Protein AF-A0A919ZEB9-F1 (afdb_monomer)

Radius of gyration: 13.81 Å; Cα contacts (8 Å, |Δi|>4): 69; chains: 1; bounding box: 31×18×38 Å

Structure (mmCIF, N/CA/C/O backbone):
data_AF-A0A919ZEB9-F1
#
_entry.id   AF-A0A919ZEB9-F1
#
loop_
_atom_site.group_PDB
_atom_site.id
_atom_site.type_symbol
_atom_site.label_atom_id
_atom_site.label_alt_id
_atom_site.label_comp_id
_atom_site.label_asym_id
_atom_site.label_entity_id
_atom_site.label_seq_id
_atom_site.pdbx_PDB_ins_code
_atom_site.Cartn_x
_atom_site.Cartn_y
_atom_site.Cartn_z
_atom_site.occupancy
_atom_site.B_iso_or_equiv
_atom_site.auth_seq_id
_atom_site.auth_comp_id
_atom_site.auth_asym_id
_atom_site.auth_atom_id
_atom_site.pdbx_PDB_model_num
ATOM 1 N N . MET A 1 1 ? -8.626 12.108 11.636 1.00 48.25 1 MET A N 1
ATOM 2 C CA . MET A 1 1 ? -8.790 11.026 10.642 1.00 48.25 1 MET A CA 1
ATOM 3 C C . MET A 1 1 ? -7.586 11.003 9.699 1.00 48.25 1 MET A C 1
ATOM 5 O O . MET A 1 1 ? -7.474 11.859 8.831 1.00 48.25 1 MET A O 1
ATOM 9 N N . LYS A 1 2 ? -6.607 10.117 9.927 1.00 50.75 2 LYS A N 1
ATOM 10 C CA . LYS A 1 2 ? -5.457 9.986 9.015 1.00 50.75 2 LYS A CA 1
ATOM 11 C C . LYS A 1 2 ? -5.975 9.415 7.698 1.00 50.75 2 LYS A C 1
ATOM 13 O O . LYS A 1 2 ? -6.548 8.331 7.678 1.00 50.75 2 LYS A O 1
ATOM 18 N N . GLU A 1 3 ? -5.810 10.153 6.610 1.00 59.84 3 GLU A N 1
ATOM 19 C CA . GLU A 1 3 ? -6.189 9.708 5.273 1.00 59.84 3 GLU A CA 1
ATOM 20 C C . GLU A 1 3 ? -5.248 8.573 4.850 1.00 59.84 3 GLU A C 1
ATOM 22 O O . GLU A 1 3 ? -4.244 8.784 4.174 1.00 59.84 3 GLU A O 1
ATOM 27 N N . TYR A 1 4 ? -5.554 7.336 5.243 1.00 63.00 4 TYR A N 1
ATOM 28 C CA . TYR A 1 4 ? -4.801 6.147 4.823 1.00 63.00 4 TYR A CA 1
ATOM 29 C C . TYR A 1 4 ? -4.974 5.823 3.329 1.00 63.00 4 TYR A C 1
ATOM 31 O O . TYR A 1 4 ? -4.606 4.733 2.895 1.00 63.00 4 TYR A O 1
ATOM 39 N N . HIS A 1 5 ? -5.481 6.767 2.534 1.00 67.06 5 HIS A N 1
ATOM 40 C CA . HIS A 1 5 ? -5.853 6.635 1.131 1.00 67.06 5 HIS A CA 1
ATOM 41 C C . HIS A 1 5 ? -4.642 6.691 0.188 1.00 67.06 5 HIS A C 1
ATOM 43 O O . HIS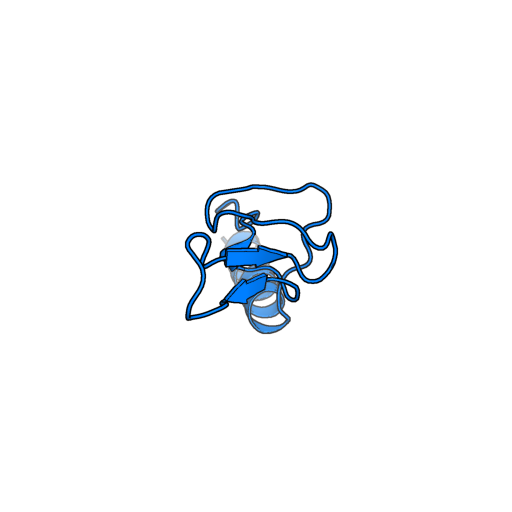 A 1 5 ? -4.657 7.380 -0.825 1.00 67.06 5 HIS A O 1
ATOM 49 N N . CYS A 1 6 ? -3.561 5.998 0.535 1.00 75.44 6 CYS A N 1
ATOM 50 C CA . CYS A 1 6 ? -2.323 5.983 -0.235 1.00 75.44 6 CYS A CA 1
ATOM 51 C C . CYS A 1 6 ? -2.171 4.660 -0.983 1.00 75.44 6 CYS A C 1
ATOM 53 O O . CYS A 1 6 ? -2.422 3.583 -0.445 1.00 75.44 6 CYS A O 1
ATOM 55 N N . CYS A 1 7 ? -1.674 4.712 -2.215 1.00 80.44 7 CYS A N 1
ATOM 56 C CA . CYS A 1 7 ? -1.448 3.519 -3.024 1.00 80.44 7 CYS A CA 1
ATOM 57 C C . CYS A 1 7 ? -0.504 2.524 -2.326 1.00 80.44 7 CYS A C 1
ATOM 59 O O . CYS A 1 7 ? -0.681 1.323 -2.478 1.00 80.44 7 CYS A O 1
ATOM 61 N N . ALA A 1 8 ? 0.426 3.000 -1.489 1.00 79.06 8 ALA A N 1
ATOM 62 C CA . ALA A 1 8 ? 1.327 2.158 -0.693 1.00 79.06 8 ALA A CA 1
ATOM 63 C C . ALA A 1 8 ? 0.620 1.199 0.286 1.00 79.06 8 ALA A C 1
ATOM 65 O O . ALA A 1 8 ? 1.155 0.138 0.607 1.00 79.06 8 ALA A O 1
ATOM 66 N N . THR A 1 9 ? -0.565 1.564 0.786 1.00 82.94 9 THR A N 1
ATOM 67 C CA . THR A 1 9 ? -1.350 0.739 1.723 1.00 82.94 9 THR A CA 1
ATOM 68 C C . THR A 1 9 ? -2.330 -0.192 1.003 1.00 82.94 9 THR A C 1
ATOM 70 O O . THR A 1 9 ? -3.022 -0.984 1.652 1.00 82.94 9 THR A O 1
ATOM 73 N N . CYS A 1 10 ? -2.369 -0.128 -0.332 1.00 84.69 10 CYS A N 1
ATOM 74 C CA . CYS A 1 10 ? -3.247 -0.925 -1.173 1.00 84.69 10 CYS A CA 1
ATOM 75 C C . CYS A 1 10 ? -2.754 -2.375 -1.298 1.00 84.69 10 CYS A C 1
ATOM 77 O O . CYS A 1 10 ? -1.549 -2.638 -1.360 1.00 84.69 10 CYS A O 1
ATOM 79 N N . VAL A 1 11 ? -3.684 -3.329 -1.385 1.00 87.44 11 VAL A N 1
ATOM 80 C CA . VAL A 1 11 ? -3.376 -4.752 -1.639 1.00 87.44 11 VAL A CA 1
ATOM 81 C C . VAL A 1 11 ? -2.662 -4.968 -2.976 1.00 87.44 11 VAL A C 1
ATOM 83 O O . VAL A 1 11 ? -1.784 -5.818 -3.057 1.00 87.44 11 VAL A O 1
ATOM 86 N N . TYR A 1 12 ? -2.986 -4.156 -3.987 1.00 86.94 12 TYR A N 1
ATOM 87 C CA . TYR A 1 12 ? -2.476 -4.269 -5.359 1.00 86.94 12 TYR A CA 1
ATOM 88 C C . TYR A 1 12 ? -1.138 -3.554 -5.592 1.00 86.94 12 TYR A C 1
ATOM 90 O O . TYR A 1 12 ? -0.698 -3.424 -6.731 1.00 86.94 12 TYR A O 1
ATOM 98 N N . TYR A 1 13 ? -0.523 -3.007 -4.545 1.00 85.94 13 TYR A N 1
ATOM 99 C CA . TYR A 1 13 ? 0.743 -2.298 -4.670 1.00 85.94 13 TYR A CA 1
ATOM 100 C C . TYR A 1 13 ? 1.905 -3.278 -4.807 1.00 85.94 13 TYR A C 1
ATOM 102 O O . TYR A 1 13 ? 2.196 -4.042 -3.881 1.00 85.94 13 TYR A O 1
ATOM 110 N N . GLU A 1 14 ? 2.589 -3.212 -5.944 1.00 86.88 14 GLU A N 1
ATOM 111 C CA . GLU A 1 14 ? 3.715 -4.073 -6.279 1.00 86.88 14 GLU A CA 1
ATOM 112 C C . GLU A 1 14 ? 4.998 -3.258 -6.434 1.00 86.88 14 GLU A C 1
ATOM 114 O O . GLU A 1 14 ? 5.013 -2.169 -7.015 1.00 86.88 14 GLU A O 1
ATOM 119 N N . ILE A 1 15 ? 6.103 -3.807 -5.926 1.00 86.75 15 ILE A N 1
ATOM 120 C CA . ILE A 1 15 ? 7.429 -3.206 -6.067 1.00 86.75 15 ILE A CA 1
ATOM 121 C C . ILE A 1 15 ? 8.231 -4.051 -7.047 1.00 86.75 15 ILE A C 1
ATOM 123 O O . ILE A 1 15 ? 8.606 -5.180 -6.730 1.00 86.75 15 ILE A O 1
ATOM 127 N N . ARG A 1 16 ? 8.527 -3.495 -8.222 1.00 87.12 16 ARG A N 1
ATOM 128 C CA . ARG A 1 16 ? 9.393 -4.137 -9.215 1.00 87.12 16 ARG A CA 1
ATOM 129 C C . ARG A 1 16 ? 10.816 -3.613 -9.070 1.00 87.12 16 ARG A C 1
ATOM 131 O O . ARG A 1 16 ? 11.049 -2.414 -8.941 1.00 87.12 16 ARG A O 1
ATOM 138 N N . ARG A 1 17 ? 11.787 -4.524 -9.035 1.00 82.19 17 ARG A N 1
ATOM 139 C CA . ARG A 1 17 ? 13.219 -4.196 -8.980 1.00 82.19 17 ARG A CA 1
ATOM 140 C C . ARG A 1 17 ? 13.821 -4.456 -10.361 1.00 82.19 17 ARG A C 1
AT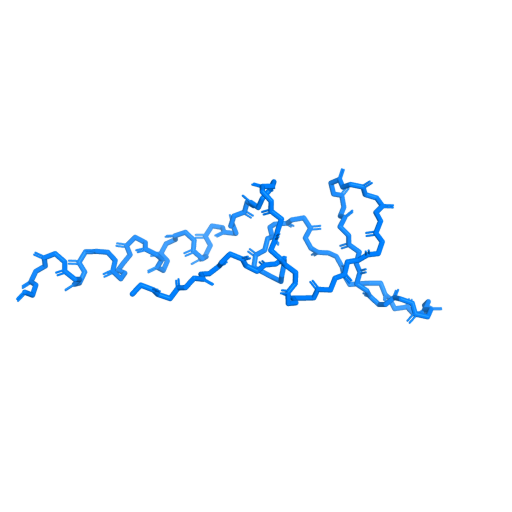OM 142 O O . ARG A 1 17 ? 13.511 -5.477 -10.960 1.00 82.19 17 ARG A O 1
ATOM 149 N N . GLY A 1 18 ? 14.661 -3.542 -10.847 1.00 83.06 18 GLY A N 1
ATOM 150 C CA . GLY A 1 18 ? 15.321 -3.653 -12.158 1.00 83.06 18 GLY A CA 1
ATOM 151 C C . GLY A 1 18 ? 14.754 -2.751 -13.261 1.00 83.06 18 GLY A C 1
ATOM 152 O O . GLY A 1 18 ? 15.307 -2.717 -14.352 1.00 83.06 18 GLY A O 1
ATOM 153 N N . THR A 1 19 ? 13.697 -1.987 -12.981 1.00 76.50 19 THR A N 1
ATOM 154 C CA . THR A 1 19 ? 13.099 -1.000 -13.896 1.00 76.50 19 THR A CA 1
ATOM 155 C C . THR A 1 19 ? 13.250 0.420 -13.348 1.00 76.50 19 THR A C 1
ATOM 157 O O . THR A 1 19 ? 13.387 0.610 -12.136 1.00 76.50 19 THR A O 1
ATOM 160 N N . ALA A 1 20 ? 13.223 1.429 -14.230 1.00 80.25 20 ALA A N 1
ATOM 161 C CA . ALA A 1 20 ? 13.283 2.844 -13.838 1.00 80.25 20 ALA A CA 1
ATOM 162 C C . ALA A 1 20 ? 12.157 3.206 -12.851 1.00 80.25 20 ALA A C 1
ATOM 164 O O . ALA A 1 20 ? 12.377 3.893 -11.851 1.00 80.25 20 ALA A O 1
ATOM 165 N N . GLU A 1 21 ? 10.966 2.658 -13.082 1.00 80.31 21 GLU A N 1
ATOM 166 C CA . GLU A 1 21 ? 9.820 2.769 -12.189 1.00 80.31 21 GLU A CA 1
ATOM 167 C C . GLU A 1 21 ? 9.742 1.544 -11.282 1.00 80.31 21 GLU A C 1
ATOM 169 O O . GLU A 1 21 ? 9.504 0.421 -11.727 1.00 80.31 21 GLU A O 1
ATOM 174 N N . ARG A 1 22 ? 9.956 1.768 -9.982 1.00 83.31 22 ARG A N 1
ATOM 175 C CA . ARG A 1 22 ? 9.987 0.695 -8.977 1.00 83.31 22 ARG A CA 1
ATOM 176 C C . ARG A 1 22 ? 8.613 0.313 -8.447 1.00 83.31 22 ARG A C 1
ATOM 178 O O . ARG A 1 22 ? 8.496 -0.666 -7.722 1.00 83.31 22 ARG A O 1
ATOM 185 N N . PHE A 1 23 ? 7.590 1.102 -8.741 1.00 86.94 23 PHE A N 1
ATOM 186 C CA . PHE A 1 23 ? 6.283 1.015 -8.107 1.00 86.94 23 PHE A CA 1
ATOM 187 C C . PHE A 1 23 ? 5.222 0.830 -9.175 1.00 86.94 23 PHE A C 1
ATOM 189 O O . PHE A 1 23 ? 5.120 1.638 -10.096 1.00 86.94 23 PHE A O 1
ATOM 196 N N . PHE A 1 24 ? 4.427 -0.220 -9.041 1.00 88.19 24 PHE A N 1
ATOM 197 C CA . PHE A 1 24 ? 3.413 -0.585 -10.015 1.00 88.19 24 PHE A CA 1
ATOM 198 C C . PHE A 1 24 ? 2.105 -0.936 -9.314 1.00 88.19 24 PHE A C 1
ATOM 200 O O . PHE A 1 24 ? 2.092 -1.446 -8.192 1.00 88.19 24 PHE A O 1
ATOM 207 N N . CYS A 1 25 ? 0.994 -0.626 -9.970 1.00 86.56 25 CYS A N 1
ATOM 208 C CA . CYS A 1 25 ? -0.324 -1.050 -9.527 1.00 86.56 25 CYS A CA 1
ATOM 209 C C . CYS A 1 25 ? -0.695 -2.331 -10.273 1.00 86.56 25 CYS A C 1
ATOM 211 O O . CYS A 1 25 ? -0.951 -2.269 -11.472 1.00 86.56 25 CYS A O 1
ATOM 213 N N . GLY A 1 26 ? -0.779 -3.466 -9.580 1.00 83.00 26 GLY A N 1
ATOM 214 C CA . GLY A 1 26 ? -1.174 -4.740 -10.190 1.00 83.00 26 GLY A CA 1
ATOM 215 C C . GLY A 1 26 ? -2.601 -4.742 -10.743 1.00 83.00 26 GLY A C 1
ATOM 216 O O . GLY A 1 26 ? -2.903 -5.472 -11.678 1.00 83.00 26 GLY A O 1
ATOM 217 N N . ARG A 1 27 ? -3.478 -3.877 -10.213 1.00 84.25 27 ARG A N 1
ATOM 218 C CA . ARG A 1 27 ? -4.862 -3.735 -10.689 1.00 84.25 27 ARG A CA 1
ATOM 219 C C . ARG A 1 27 ? -4.955 -3.005 -12.025 1.00 84.25 27 ARG A C 1
ATOM 221 O O . ARG A 1 27 ? -5.717 -3.417 -12.887 1.00 84.25 27 ARG A O 1
ATOM 228 N N . LEU A 1 28 ? -4.242 -1.886 -12.156 1.00 83.12 28 LEU A N 1
ATOM 229 C CA . LEU A 1 28 ? -4.320 -1.032 -13.343 1.00 83.12 28 LEU A CA 1
ATOM 230 C C . LEU A 1 28 ? -3.235 -1.371 -14.375 1.00 83.12 28 LEU A C 1
ATOM 232 O O . LEU A 1 28 ? -3.402 -1.063 -15.544 1.00 83.12 28 LEU A O 1
ATOM 236 N N . GLY A 1 29 ? -2.129 -1.994 -13.960 1.00 84.62 29 GLY A N 1
ATOM 237 C CA . GLY A 1 29 ? -1.007 -2.310 -14.842 1.00 84.62 29 GLY A CA 1
ATOM 238 C C . GLY A 1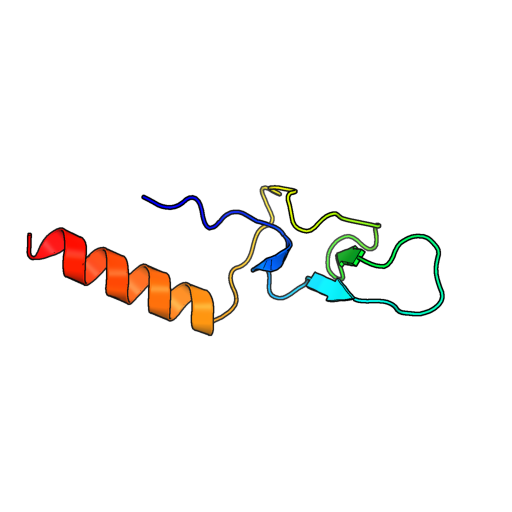 29 ? -0.164 -1.094 -15.237 1.00 84.62 29 GLY A C 1
ATOM 239 O O . GLY A 1 29 ? 0.484 -1.131 -16.276 1.00 84.62 29 GLY A O 1
ATOM 240 N N . TYR A 1 30 ? -0.150 -0.032 -14.423 1.00 85.12 30 TYR A N 1
ATOM 241 C CA . TYR A 1 30 ? 0.674 1.162 -14.657 1.00 85.12 30 TYR A CA 1
ATOM 242 C C . TYR A 1 30 ? 1.616 1.443 -13.492 1.00 85.12 30 TYR A C 1
ATOM 244 O O . TYR A 1 30 ? 1.358 1.059 -12.341 1.00 85.12 30 TYR A O 1
ATOM 252 N N . ALA A 1 31 ? 2.682 2.182 -13.795 1.00 85.38 31 ALA A N 1
ATOM 253 C CA . ALA A 1 31 ? 3.557 2.738 -12.786 1.00 85.38 31 ALA A CA 1
ATOM 254 C C . ALA A 1 31 ? 2.778 3.701 -11.886 1.00 85.38 31 ALA A C 1
ATOM 256 O O . ALA A 1 31 ? 2.055 4.586 -12.345 1.00 85.38 31 ALA A O 1
ATOM 257 N N . THR A 1 32 ? 2.914 3.508 -10.582 1.00 84.81 32 THR A N 1
ATOM 258 C CA . THR A 1 32 ? 2.233 4.312 -9.566 1.00 84.81 32 THR A CA 1
ATOM 259 C C . THR A 1 32 ? 3.253 4.915 -8.612 1.00 84.81 32 THR A C 1
ATOM 261 O O . THR A 1 32 ? 4.442 4.620 -8.685 1.00 84.81 32 THR A O 1
ATOM 264 N N . ARG A 1 33 ? 2.823 5.783 -7.702 1.00 83.50 33 ARG A N 1
ATOM 265 C CA . ARG A 1 33 ? 3.670 6.284 -6.618 1.00 83.50 33 ARG A CA 1
ATOM 266 C C . ARG A 1 33 ? 3.008 5.996 -5.274 1.00 83.50 33 ARG A C 1
ATOM 268 O O . ARG A 1 33 ? 1.783 6.042 -5.175 1.00 83.50 33 ARG A O 1
ATOM 275 N N . PRO A 1 34 ? 3.795 5.737 -4.218 1.00 80.38 34 PRO A N 1
ATOM 276 C CA . PRO A 1 34 ? 3.263 5.448 -2.887 1.00 80.38 34 PRO A CA 1
ATOM 277 C C . PRO A 1 34 ? 2.378 6.576 -2.339 1.00 80.38 34 PRO A C 1
ATOM 279 O O . PRO A 1 34 ? 1.450 6.300 -1.584 1.00 80.38 34 PRO A O 1
ATOM 282 N N . SER A 1 35 ? 2.635 7.818 -2.758 1.00 80.62 35 SER A N 1
ATOM 283 C CA . SER A 1 35 ? 1.891 9.017 -2.359 1.00 80.62 35 SER A CA 1
ATOM 284 C C . SER A 1 35 ? 0.602 9.256 -3.152 1.00 80.62 35 SER A C 1
ATOM 286 O O . SER A 1 35 ? -0.111 10.215 -2.866 1.00 80.62 35 SER A O 1
ATOM 288 N N . TYR A 1 36 ? 0.313 8.457 -4.184 1.00 81.94 36 TYR A N 1
ATOM 289 C CA . TYR A 1 36 ? -0.886 8.657 -4.996 1.00 81.94 36 TYR A CA 1
ATOM 290 C C . TYR A 1 36 ? -2.120 8.141 -4.268 1.00 81.94 36 TYR A C 1
ATOM 292 O O . TYR A 1 36 ? -2.076 7.101 -3.611 1.00 81.94 36 TYR A O 1
ATOM 300 N N . ARG A 1 37 ? -3.226 8.865 -4.427 1.00 77.50 37 ARG A N 1
ATOM 301 C CA . ARG A 1 37 ? -4.533 8.4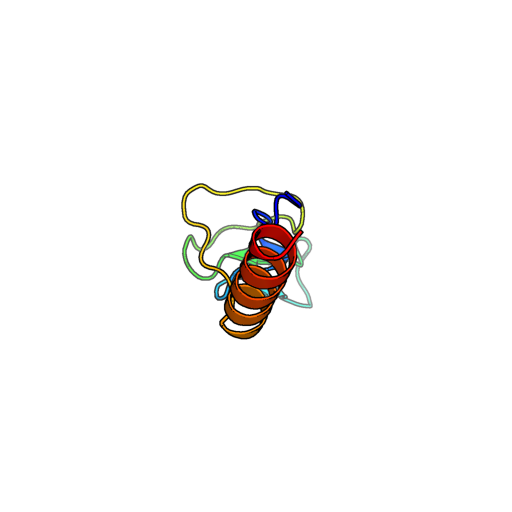91 -3.894 1.00 77.50 37 ARG A CA 1
ATOM 302 C C . ARG A 1 37 ? -5.419 8.142 -5.074 1.00 77.50 37 ARG A C 1
ATOM 304 O O . ARG A 1 37 ? -5.795 9.019 -5.842 1.00 77.50 37 ARG A O 1
ATOM 311 N N . PHE A 1 38 ? -5.678 6.856 -5.253 1.00 74.56 38 PHE A N 1
ATOM 312 C CA . PHE A 1 38 ? -6.593 6.388 -6.284 1.00 74.56 38 PHE A CA 1
ATOM 313 C C . PHE A 1 38 ? -7.956 6.144 -5.667 1.00 74.56 38 PHE A C 1
ATOM 315 O O . PHE A 1 38 ? -8.032 5.644 -4.551 1.00 74.56 38 PHE A O 1
ATOM 322 N N . ASP A 1 39 ? -9.014 6.422 -6.420 1.00 74.94 39 ASP A N 1
ATOM 323 C CA . ASP A 1 39 ? -10.381 6.069 -6.027 1.00 74.94 39 ASP A CA 1
ATOM 324 C C . ASP A 1 39 ? -10.546 4.547 -5.861 1.00 74.94 39 ASP A C 1
ATOM 326 O O . ASP A 1 39 ? -11.189 4.052 -4.945 1.00 74.94 39 ASP A O 1
ATOM 330 N N . CYS A 1 40 ? -9.820 3.772 -6.672 1.00 78.56 40 CYS A N 1
ATOM 331 C CA . CYS A 1 40 ? -9.830 2.313 -6.639 1.00 78.56 40 CYS A CA 1
ATOM 332 C C . CYS A 1 40 ? -9.044 1.690 -5.459 1.00 78.56 40 CYS A C 1
ATOM 334 O O . CYS A 1 40 ? -8.636 0.523 -5.543 1.00 78.56 40 CYS A O 1
ATOM 336 N N . TRP A 1 41 ? -8.760 2.458 -4.404 1.00 81.31 41 TRP A N 1
ATOM 337 C CA . TRP A 1 41 ? -7.944 2.036 -3.268 1.00 81.31 41 TRP A CA 1
ATOM 338 C C . TRP A 1 41 ? -8.621 0.919 -2.470 1.00 81.31 41 TRP A C 1
ATOM 340 O O . TRP A 1 41 ? -9.795 0.975 -2.121 1.00 81.31 41 TRP A O 1
ATOM 350 N N . THR A 1 42 ? -7.862 -0.137 -2.183 1.00 83.75 42 THR A N 1
ATOM 351 C CA . THR A 1 42 ? -8.341 -1.283 -1.408 1.00 83.75 42 THR A CA 1
ATOM 352 C C . THR A 1 42 ? -7.327 -1.573 -0.306 1.00 83.75 42 THR A C 1
ATOM 354 O O . THR A 1 42 ? -6.252 -2.104 -0.611 1.00 83.75 42 THR A O 1
ATOM 357 N N . PRO A 1 43 ? -7.609 -1.198 0.957 1.00 83.69 43 PRO A N 1
ATOM 358 C CA . PRO A 1 43 ? -6.664 -1.378 2.050 1.00 83.69 43 PRO A CA 1
ATOM 359 C C . PRO A 1 43 ? -6.350 -2.854 2.265 1.00 83.69 43 PRO A C 1
ATOM 361 O O . PRO A 1 43 ? -7.229 -3.714 2.190 1.00 83.69 43 PRO A O 1
ATOM 364 N N . LYS A 1 44 ? -5.094 -3.147 2.613 1.00 84.19 44 LYS A N 1
ATOM 365 C CA . LYS A 1 44 ? -4.726 -4.464 3.150 1.00 84.19 44 LYS A CA 1
ATOM 366 C C . LYS A 1 44 ? -5.498 -4.748 4.433 1.00 84.19 44 LYS A C 1
ATOM 368 O O . LYS A 1 44 ? -5.774 -3.833 5.206 1.00 84.19 44 LYS A O 1
ATOM 373 N N . GLU A 1 45 ? -5.760 -6.022 4.708 1.00 85.75 45 GLU A N 1
ATOM 374 C CA . GLU A 1 45 ? -6.497 -6.438 5.907 1.00 85.75 45 GLU A CA 1
ATOM 375 C C . GLU A 1 45 ? -5.873 -5.876 7.195 1.00 85.75 45 GLU A C 1
ATOM 377 O O . GLU A 1 45 ? -6.578 -5.387 8.071 1.00 85.75 45 GLU A O 1
ATOM 382 N N . THR A 1 46 ? -4.540 -5.827 7.278 1.00 85.06 46 THR A N 1
ATOM 383 C CA . THR A 1 46 ? -3.820 -5.214 8.404 1.00 85.06 46 THR A CA 1
ATOM 384 C C . THR A 1 46 ? -4.148 -3.730 8.582 1.00 85.06 46 THR A C 1
ATOM 386 O O . THR A 1 46 ? -4.263 -3.255 9.708 1.00 85.06 46 THR A O 1
ATO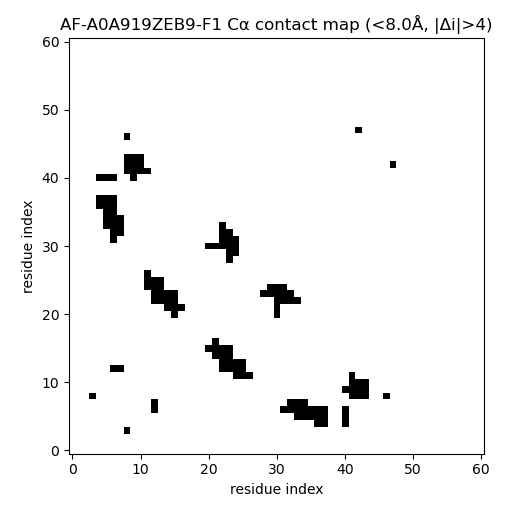M 389 N N . VAL A 1 47 ? -4.291 -2.989 7.481 1.00 84.06 47 VAL A N 1
ATOM 390 C CA . VAL A 1 47 ? -4.658 -1.566 7.493 1.00 84.06 47 VAL A CA 1
ATOM 391 C C . VAL A 1 47 ? -6.129 -1.420 7.867 1.00 84.06 47 VAL A C 1
ATOM 393 O O . VAL A 1 47 ? -6.449 -0.567 8.686 1.00 84.06 47 VAL A O 1
ATOM 396 N N . ARG A 1 48 ? -7.001 -2.299 7.356 1.00 84.69 48 ARG A N 1
ATOM 397 C CA . ARG A 1 48 ? -8.421 -2.333 7.727 1.00 84.69 48 ARG A CA 1
ATOM 398 C C . ARG A 1 48 ? -8.607 -2.550 9.230 1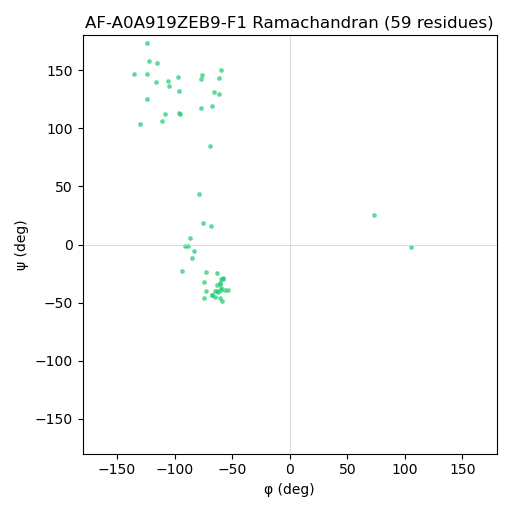.00 84.69 48 ARG A C 1
ATOM 400 O O . ARG A 1 48 ? -9.261 -1.745 9.875 1.00 84.69 48 ARG A O 1
ATOM 407 N N . ARG A 1 49 ? -7.918 -3.537 9.814 1.00 87.88 49 ARG A N 1
ATOM 408 C CA . ARG A 1 49 ? -7.944 -3.784 11.267 1.00 87.88 49 ARG A CA 1
ATOM 409 C C . ARG A 1 49 ? -7.454 -2.583 12.081 1.00 87.88 49 ARG A C 1
ATOM 411 O O . ARG A 1 49 ? -8.001 -2.312 13.142 1.00 87.88 49 ARG A O 1
ATOM 418 N N . ARG A 1 50 ? -6.434 -1.861 11.600 1.00 85.50 50 ARG A N 1
ATOM 419 C CA . ARG A 1 50 ? -5.938 -0.636 12.255 1.00 85.50 50 ARG A CA 1
ATOM 420 C C . ARG A 1 50 ? -6.956 0.497 12.186 1.00 85.50 50 ARG A C 1
ATOM 422 O O . ARG A 1 50 ? -7.175 1.144 13.198 1.00 85.50 50 ARG A O 1
ATOM 429 N N . LEU A 1 51 ? -7.593 0.690 11.032 1.00 83.50 51 LEU A N 1
ATOM 430 C CA . LEU A 1 51 ? -8.675 1.661 10.858 1.00 83.50 51 LEU A CA 1
ATOM 431 C C . LEU A 1 51 ? -9.854 1.352 11.783 1.00 83.50 51 LEU A C 1
ATOM 433 O O . LEU A 1 51 ? -10.348 2.247 12.453 1.00 83.50 51 LEU A O 1
ATOM 437 N N . GLU A 1 52 ? -10.271 0.087 11.857 1.00 85.94 52 GLU A N 1
ATOM 438 C CA . GLU A 1 52 ? -11.343 -0.361 12.753 1.00 85.94 52 GLU A CA 1
ATOM 439 C C . GLU A 1 52 ? -10.971 -0.144 14.231 1.00 85.94 52 GLU A C 1
ATOM 441 O O . GLU A 1 52 ? -11.803 0.305 15.014 1.00 85.94 52 GLU A O 1
ATOM 446 N N . ALA A 1 53 ? -9.719 -0.413 14.617 1.00 86.19 53 ALA A N 1
ATOM 447 C CA . ALA A 1 53 ? -9.234 -0.179 15.977 1.00 86.19 53 ALA A CA 1
ATOM 448 C C . ALA A 1 53 ? -9.165 1.317 16.331 1.00 86.19 53 ALA A C 1
ATOM 450 O O . ALA A 1 53 ? -9.59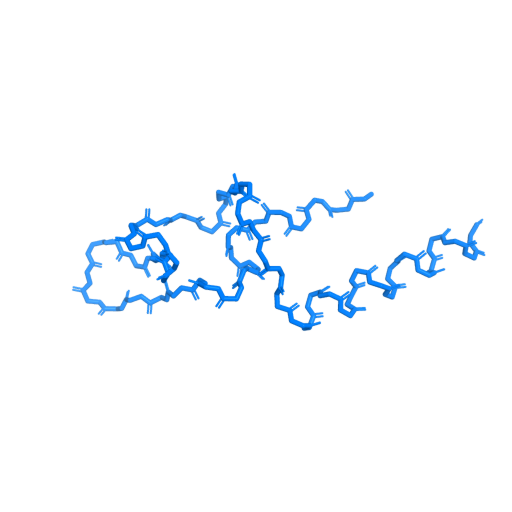7 1.699 17.415 1.00 86.19 53 ALA A O 1
ATOM 451 N N . GLU A 1 54 ? -8.664 2.164 15.425 1.00 83.25 54 GLU A N 1
ATOM 452 C CA . GLU A 1 54 ? -8.655 3.620 15.625 1.00 83.25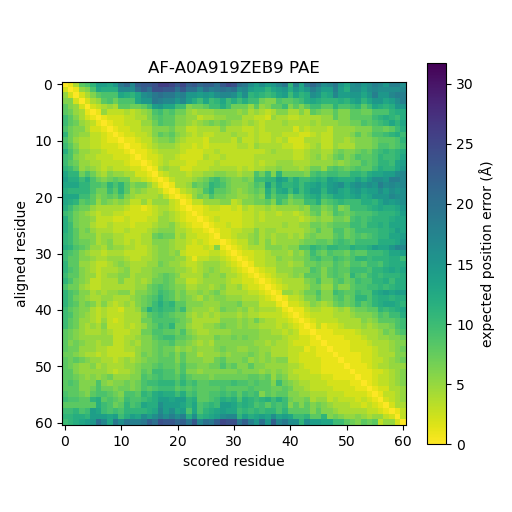 54 GLU A CA 1
ATOM 453 C C . GLU A 1 54 ? -10.078 4.189 15.676 1.00 83.25 54 GLU A C 1
ATOM 455 O O . GLU A 1 54 ? -10.358 5.027 16.527 1.00 83.25 54 GLU A O 1
ATOM 460 N N . ALA A 1 55 ? -10.993 3.700 14.833 1.00 82.00 55 ALA A N 1
ATOM 461 C CA . ALA A 1 55 ? -12.393 4.123 14.847 1.00 82.00 55 ALA A CA 1
ATOM 462 C C . ALA A 1 55 ? -13.093 3.777 16.170 1.00 82.00 55 ALA A C 1
ATOM 464 O O . ALA A 1 55 ? -13.853 4.591 16.688 1.00 82.00 55 ALA A O 1
ATOM 465 N N . L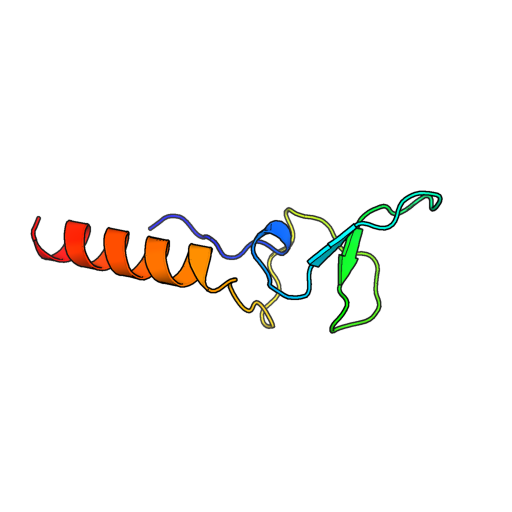YS A 1 56 ? -12.819 2.598 16.747 1.00 81.00 56 LYS A N 1
ATOM 466 C CA . LYS A 1 56 ? -13.332 2.232 18.078 1.00 81.00 56 LYS A CA 1
ATOM 467 C C . LYS A 1 56 ? -12.759 3.123 19.179 1.00 81.00 56 LYS A C 1
ATOM 469 O O . LYS A 1 56 ? -13.515 3.628 19.999 1.00 81.00 56 LYS A O 1
ATOM 474 N N . LEU A 1 57 ? -11.449 3.373 19.143 1.00 80.19 57 LEU A N 1
ATOM 475 C CA . LEU A 1 57 ? -10.777 4.229 20.122 1.00 80.19 57 LEU A CA 1
ATOM 476 C C . LEU A 1 57 ? -11.288 5.682 20.081 1.00 80.19 57 LEU A C 1
ATOM 478 O O . LEU A 1 57 ? -11.356 6.334 21.117 1.00 80.19 57 LEU A O 1
ATOM 482 N N . GLU A 1 58 ? -11.631 6.194 18.895 1.00 75.56 58 GLU A N 1
ATOM 483 C CA . GLU A 1 58 ? -12.211 7.534 18.729 1.00 75.56 58 GLU A CA 1
ATOM 484 C C . GLU A 1 58 ? -13.679 7.590 19.184 1.00 75.56 58 GLU A C 1
ATOM 486 O O . GLU A 1 58 ? -14.096 8.608 19.720 1.00 75.56 58 GLU A O 1
ATOM 491 N N . ALA A 1 59 ? -14.444 6.502 19.038 1.00 74.25 59 ALA A N 1
ATOM 492 C CA . ALA A 1 59 ? -15.840 6.429 19.481 1.00 74.25 59 ALA A CA 1
ATOM 493 C C . ALA A 1 59 ? -16.010 6.341 21.012 1.00 74.25 59 ALA A C 1
ATOM 495 O O . ALA A 1 59 ? -17.072 6.681 21.528 1.00 74.25 59 ALA A O 1
ATOM 496 N N . GLU A 1 60 ? -14.989 5.873 21.732 1.00 71.94 60 GLU A N 1
ATOM 497 C CA . GLU A 1 60 ? -14.965 5.809 23.202 1.00 71.94 60 GLU A CA 1
ATOM 498 C C . GLU A 1 60 ? -14.433 7.102 23.856 1.00 71.94 60 GLU A C 1
ATOM 500 O O . GLU A 1 60 ? -14.380 7.186 25.085 1.00 71.94 60 GLU A O 1
ATOM 505 N N . ARG A 1 61 ? -14.031 8.099 23.053 1.00 58.59 61 ARG A N 1
ATOM 506 C CA . ARG A 1 61 ? -13.456 9.373 23.506 1.00 58.59 61 ARG A CA 1
ATOM 507 C C . ARG A 1 61 ? -14.467 10.512 23.510 1.00 58.59 61 ARG A C 1
ATOM 509 O O . ARG A 1 61 ? -14.288 11.402 24.372 1.00 58.59 61 ARG A O 1
#

Mean predicted aligned error: 6.79 Å

Sequence (61 aa):
MKEYHCCATCVYYEIRRGTAERFFCGRLGYATRPSYRFDCWTPKETVRRRLEAEAKLEAER

pLDDT: mean 80.17, std 8.48, range [48.25, 88.19]

Foldseek 3Di:
DPPPQFPLQAPQWAADPPDPQRIAGNVVGDRDDRRDGDPPGDGDPVVVVVVVVVVVVVVVD

Nearest PDB structures (foldseek):
  3h31-assembly1_A  TM=7.805E-01  e=3.170E+00  Rhodothermus marinus

Secondary structure (DSSP, 8-state):
------GGGBTTEEE-SSSS--EEETTTTEE--TT---TT--B-HHHHHHHHHHHHHHHT-

Solvent-accessible surface area (backbone atoms only — not comparable to full-atom values): 3729 Å² total; per-residue (Å²): 132,83,80,74,61,29,36,64,48,22,68,46,51,40,78,48,84,92,53,99,64,42,32,32,29,70,81,79,73,42,79,49,52,56,85,39,66,54,91,86,65,45,66,27,69,72,53,47,55,50,53,55,51,52,52,50,60,60,75,78,105